Protein AF-A0A7S0VT77-F1 (afdb_monomer_lite)

Secondary structure (DSSP, 8-state):
--B-TTT--B--HHHHHHHHHHHHHS--SSS---SEEEHHHHHHHHHHTT--SHHHHHHHHHHHHHTTS-EE-S-HHHHTGGGSS---S-TTTTEEE--HHHHHHHHHHHHHS-HHHHHHHHTTHHHHHHHHTT--

InterPro domains:
  IPR036388 Winged helix-like DNA-binding domain superfamily [G3DSA:1.10.10.10] (1-82)

pLDDT: mean 74.38, std 17.41, range [35.69, 96.06]

Sequence (136 aa):
AKDTPWYRERLPGPYLKLRQRLQGMEFQPDEKAGGWLTWKEYQSAAQECGVVDPIHLRIATHFLHDVGVLRYFGDVDRARLASDAELSEETMLDTVFISVTWIVDVMKGLIRHDRNSLLDFFNGVVFDKLMSNRVK

Organism: NCBI:txid464990

Foldseek 3Di:
DDADPPPSDDDDQLLVQLLVVLVVLCDDPPPQHQLKDFLVVSQVSSVVSVQPDLVSVVVSLVVCCVVVQKPAPADSVVVVVCPPDPDPDCPRNRMIRRDPVVVVVLVCCVPPHDPVSSVCVSVCVVVVVVVVVVPD

Radius of gyration: 17.2 Å; chains: 1; bounding box: 38×30×51 Å

Structure (mmCIF, N/CA/C/O backbone):
data_AF-A0A7S0VT77-F1
#
_entry.id   AF-A0A7S0VT77-F1
#
loop_
_atom_site.group_PDB
_atom_site.id
_atom_site.type_symbol
_atom_site.label_atom_id
_atom_site.label_alt_id
_atom_site.label_comp_id
_atom_site.label_asym_id
_atom_site.label_entity_id
_atom_site.label_seq_id
_atom_site.pdbx_PDB_ins_code
_atom_site.Cartn_x
_atom_site.Cartn_y
_atom_site.Cartn_z
_atom_site.occupancy
_atom_site.B_iso_or_equiv
_atom_site.auth_seq_id
_atom_site.auth_comp_id
_atom_site.auth_asym_id
_atom_site.auth_atom_id
_atom_site.pdbx_PDB_model_num
ATOM 1 N N . ALA A 1 1 ? -21.155 -4.845 7.128 1.00 49.62 1 ALA A N 1
ATOM 2 C CA . ALA A 1 1 ? -20.130 -5.904 7.018 1.00 49.62 1 ALA A CA 1
ATOM 3 C C . ALA A 1 1 ? -20.458 -6.747 5.793 1.00 49.62 1 ALA A C 1
ATOM 5 O O . ALA A 1 1 ? -21.640 -6.936 5.531 1.00 49.62 1 ALA A O 1
ATOM 6 N N . LYS A 1 2 ? -19.455 -7.172 5.022 1.00 49.50 2 LYS A N 1
ATOM 7 C CA . LYS A 1 2 ? -19.618 -8.028 3.837 1.00 49.50 2 LYS A CA 1
ATOM 8 C C . LYS A 1 2 ? -18.844 -9.316 4.106 1.00 49.50 2 LYS A C 1
ATOM 10 O O . LYS A 1 2 ? -17.699 -9.222 4.547 1.00 49.50 2 LYS A O 1
ATOM 15 N N . ASP A 1 3 ? -19.471 -10.465 3.889 1.00 51.25 3 ASP A N 1
ATOM 16 C CA . ASP A 1 3 ? -18.846 -11.761 4.153 1.00 51.25 3 ASP A CA 1
ATOM 17 C C . ASP A 1 3 ? -17.767 -12.051 3.104 1.00 51.25 3 ASP A C 1
ATOM 19 O O . ASP A 1 3 ? -17.952 -11.789 1.910 1.00 51.25 3 ASP A O 1
ATOM 23 N N . THR A 1 4 ? -16.620 -12.575 3.539 1.00 56.62 4 THR A N 1
ATOM 24 C CA . THR A 1 4 ? -15.623 -13.126 2.617 1.00 56.62 4 THR A CA 1
ATOM 25 C C . THR A 1 4 ? -16.045 -14.548 2.221 1.00 56.62 4 THR A C 1
ATOM 27 O O . THR A 1 4 ? -16.511 -15.293 3.087 1.00 56.62 4 THR A O 1
ATOM 30 N N . PRO A 1 5 ? -15.888 -14.967 0.946 1.00 54.22 5 PRO A N 1
ATOM 31 C CA . PRO A 1 5 ? -16.481 -16.214 0.435 1.00 54.22 5 PRO A CA 1
ATOM 32 C C . PRO A 1 5 ? -15.987 -17.507 1.106 1.00 54.22 5 PRO A C 1
ATOM 34 O O . PRO A 1 5 ? -16.534 -18.570 0.837 1.00 54.22 5 PRO A O 1
ATOM 37 N N . TRP A 1 6 ? -14.980 -17.423 1.981 1.00 53.25 6 TRP A N 1
ATOM 38 C CA . TRP A 1 6 ? -14.303 -18.580 2.570 1.00 53.25 6 TRP A CA 1
ATOM 39 C C . TRP A 1 6 ? -14.255 -18.570 4.098 1.00 53.25 6 TRP A C 1
ATOM 41 O O . TRP A 1 6 ? -14.363 -19.629 4.705 1.00 53.25 6 TRP A O 1
ATOM 51 N N . TYR A 1 7 ? -14.157 -17.399 4.733 1.00 58.28 7 TYR A N 1
ATOM 52 C CA . TYR A 1 7 ? -13.938 -17.325 6.181 1.00 58.28 7 TYR A CA 1
ATOM 53 C C . TYR A 1 7 ? -15.230 -17.125 6.980 1.00 58.28 7 TYR A C 1
ATOM 55 O O . TYR A 1 7 ? -15.234 -17.358 8.182 1.00 58.28 7 TYR A O 1
ATOM 63 N N . ARG A 1 8 ? -16.338 -16.696 6.345 1.00 62.09 8 ARG A N 1
ATOM 64 C CA . ARG A 1 8 ? -17.575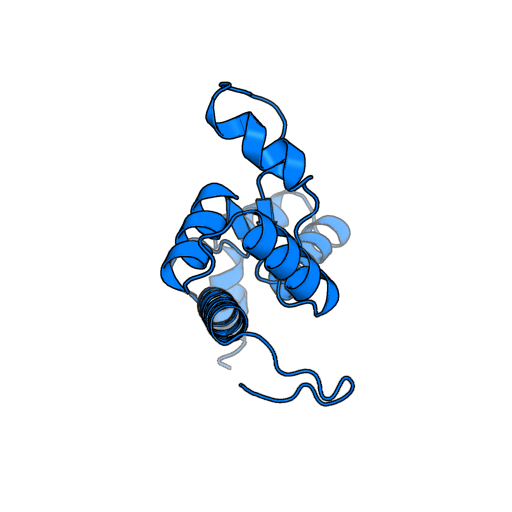 -16.251 7.038 1.00 62.09 8 ARG A CA 1
ATOM 65 C C . ARG A 1 8 ? -17.319 -15.206 8.139 1.00 62.09 8 ARG A C 1
ATOM 67 O O . ARG A 1 8 ? -18.180 -14.949 8.978 1.00 62.09 8 ARG A O 1
ATOM 74 N N . GLU A 1 9 ? -16.142 -14.590 8.128 1.00 65.19 9 GLU A N 1
ATOM 75 C CA . GLU A 1 9 ? -15.755 -13.559 9.070 1.00 65.19 9 GLU A CA 1
ATOM 76 C C . GLU A 1 9 ? -16.242 -12.208 8.567 1.00 65.19 9 GLU A C 1
ATOM 78 O O . GLU A 1 9 ? -16.074 -11.832 7.400 1.00 65.19 9 GLU A O 1
ATOM 83 N N . ARG A 1 10 ? -16.858 -11.455 9.478 1.00 73.19 10 ARG A N 1
ATOM 84 C CA . ARG A 1 10 ? -17.315 -10.100 9.196 1.00 73.19 10 ARG A CA 1
ATOM 85 C C . ARG A 1 10 ? -16.119 -9.166 9.209 1.00 73.19 10 ARG A C 1
ATOM 87 O O . ARG A 1 10 ? -15.622 -8.813 10.274 1.00 73.19 10 ARG A O 1
ATOM 94 N N . LEU A 1 11 ? -15.716 -8.702 8.031 1.00 81.25 11 LEU A N 1
ATOM 95 C CA . LEU A 1 11 ? -14.695 -7.666 7.951 1.00 81.25 11 LEU A CA 1
ATOM 96 C C . LEU A 1 11 ? -15.185 -6.367 8.612 1.00 81.25 11 LEU A C 1
ATOM 98 O O . LEU A 1 11 ? -16.319 -5.934 8.337 1.00 81.25 11 LEU A O 1
ATOM 102 N N . PRO A 1 12 ? -14.340 -5.715 9.434 1.00 89.31 12 PRO A N 1
ATOM 103 C CA . PRO A 1 12 ? -14.630 -4.394 9.963 1.00 89.31 12 PRO A CA 1
ATOM 104 C C . PRO A 1 12 ? -14.976 -3.415 8.837 1.00 89.31 12 PRO A C 1
ATOM 106 O O . PRO A 1 12 ? -14.321 -3.378 7.794 1.00 89.31 12 PRO A O 1
ATOM 109 N N . GLY A 1 13 ? -16.005 -2.593 9.056 1.00 89.94 13 GLY A N 1
ATOM 110 C CA . GLY A 1 13 ? -16.425 -1.563 8.098 1.00 89.94 13 GLY A CA 1
ATOM 111 C C . GLY A 1 13 ? -15.276 -0.663 7.616 1.00 89.94 13 GLY A C 1
ATOM 112 O O . GLY A 1 13 ? -15.164 -0.464 6.405 1.00 89.94 13 GLY A O 1
ATOM 113 N N . PRO A 1 14 ? -14.389 -0.180 8.509 1.00 94.25 14 PRO A N 1
ATOM 114 C CA . PRO A 1 14 ? -13.218 0.604 8.117 1.00 94.25 14 PRO A CA 1
ATOM 115 C C . PRO A 1 14 ? -12.275 -0.112 7.141 1.00 94.25 14 PRO A C 1
ATOM 117 O O . PRO A 1 14 ? -11.771 0.509 6.211 1.00 94.25 14 PRO A O 1
ATOM 120 N N . TYR A 1 15 ? -12.083 -1.428 7.282 1.00 93.31 15 TYR A N 1
ATOM 121 C CA . TYR A 1 15 ? -11.166 -2.191 6.422 1.00 93.31 15 TYR A CA 1
ATOM 122 C C . TYR A 1 15 ? -11.743 -2.359 5.017 1.00 93.31 15 TYR A C 1
ATOM 124 O O . TYR A 1 15 ? -11.020 -2.293 4.025 1.00 93.31 15 TYR A O 1
ATOM 132 N N . LEU A 1 16 ? -13.066 -2.528 4.923 1.00 91.88 16 LEU A N 1
ATOM 133 C CA . LEU A 1 16 ? -13.770 -2.554 3.641 1.00 91.88 16 LEU A CA 1
ATOM 134 C C . LEU A 1 16 ? -13.678 -1.205 2.923 1.00 91.88 16 LEU A C 1
ATOM 136 O O . LEU A 1 16 ? -13.433 -1.188 1.719 1.00 91.88 16 LEU A O 1
ATOM 140 N N . LYS A 1 17 ? -13.836 -0.094 3.654 1.00 94.62 17 LYS A N 1
ATOM 141 C CA . LYS A 1 17 ? -13.670 1.258 3.102 1.00 94.62 17 LYS A CA 1
ATOM 142 C C . LYS A 1 17 ? -12.245 1.485 2.603 1.00 94.62 17 LYS A C 1
ATOM 144 O O . LYS A 1 17 ? -12.076 1.931 1.474 1.00 94.62 17 LYS A O 1
ATOM 149 N N . LEU A 1 18 ? -11.243 1.104 3.399 1.00 95.00 18 LEU A N 1
ATOM 150 C CA . LEU A 1 18 ? -9.836 1.212 3.014 1.00 95.00 18 LEU A CA 1
ATOM 151 C C . LEU A 1 18 ? -9.542 0.396 1.755 1.00 95.00 18 LEU A C 1
ATOM 153 O O . LEU A 1 18 ? -9.002 0.930 0.795 1.00 95.00 18 LEU A O 1
ATOM 157 N N . ARG A 1 19 ? -9.987 -0.864 1.702 1.00 92.50 19 ARG A N 1
ATOM 158 C CA . ARG A 1 19 ? -9.868 -1.695 0.498 1.00 92.50 19 ARG A CA 1
ATOM 159 C C . ARG A 1 19 ? -10.463 -1.012 -0.733 1.00 92.50 19 ARG A C 1
ATOM 161 O O . ARG A 1 19 ? -9.803 -0.946 -1.762 1.00 92.50 19 ARG A O 1
ATOM 168 N N . GLN A 1 20 ? -11.700 -0.526 -0.635 1.00 91.75 20 GLN A N 1
ATOM 169 C CA . GLN A 1 20 ? -12.378 0.142 -1.750 1.00 91.75 20 GLN A CA 1
ATOM 170 C C . GLN A 1 20 ? -11.633 1.402 -2.194 1.00 91.75 20 GLN A C 1
ATOM 172 O O . GLN A 1 20 ? -11.504 1.639 -3.391 1.00 91.75 20 GLN A O 1
ATOM 177 N N . ARG A 1 21 ? -11.111 2.179 -1.239 1.00 91.81 21 ARG A N 1
ATOM 178 C CA . ARG A 1 21 ? -10.314 3.378 -1.506 1.00 91.81 21 ARG A CA 1
ATOM 179 C C . ARG A 1 21 ? -9.041 3.046 -2.285 1.00 91.81 21 ARG A C 1
ATOM 181 O O . ARG A 1 21 ? -8.823 3.647 -3.327 1.00 91.81 21 ARG A O 1
ATOM 188 N N . LEU A 1 22 ? -8.258 2.065 -1.832 1.00 90.69 22 LEU A N 1
ATOM 189 C CA . LEU A 1 22 ? -7.007 1.669 -2.497 1.00 90.69 22 LEU A CA 1
ATOM 190 C C . LEU A 1 22 ? -7.254 1.116 -3.906 1.00 90.69 22 LEU A C 1
ATOM 192 O O . LEU A 1 22 ? -6.551 1.478 -4.841 1.00 90.69 22 LEU A O 1
ATOM 196 N N . GLN A 1 23 ? -8.303 0.310 -4.084 1.00 87.50 23 GLN A N 1
ATOM 197 C CA . GLN A 1 23 ? -8.689 -0.190 -5.408 1.00 87.50 23 GLN A CA 1
ATOM 198 C C . GLN A 1 23 ? -9.148 0.934 -6.353 1.00 87.50 23 GLN A C 1
ATOM 200 O O . GLN A 1 23 ? -8.963 0.832 -7.560 1.00 87.50 23 GLN A O 1
ATOM 205 N N . GLY A 1 24 ? -9.733 2.013 -5.822 1.00 85.12 24 GLY A N 1
ATOM 206 C CA . GLY A 1 24 ? -10.074 3.205 -6.603 1.00 85.12 24 GLY A CA 1
ATOM 207 C C . GLY A 1 24 ? -8.862 4.060 -6.995 1.00 85.12 24 GLY A C 1
ATOM 208 O O . GLY A 1 24 ? -8.945 4.805 -7.965 1.00 85.12 24 GLY A O 1
ATOM 209 N N . MET A 1 25 ? -7.746 3.947 -6.268 1.00 83.06 25 MET A N 1
ATOM 210 C CA . MET A 1 25 ? -6.488 4.651 -6.557 1.00 83.06 25 MET A CA 1
ATOM 211 C C . MET A 1 25 ? -5.639 3.934 -7.617 1.00 83.06 25 MET A C 1
ATOM 213 O O . MET A 1 25 ? -4.829 4.572 -8.278 1.00 83.06 25 MET A O 1
ATOM 217 N N . GLU A 1 26 ? -5.841 2.627 -7.814 1.00 69.06 26 GLU A N 1
ATOM 218 C CA . GLU A 1 26 ? -5.103 1.810 -8.791 1.00 69.06 26 GLU A CA 1
ATOM 219 C C . GLU A 1 26 ? -5.303 2.267 -10.255 1.00 69.06 26 GLU A C 1
ATOM 221 O O . GLU A 1 26 ? -4.452 2.003 -11.103 1.00 69.06 26 GLU A O 1
ATOM 226 N N . PHE A 1 27 ? -6.391 2.984 -10.561 1.00 57.31 27 PHE A N 1
ATOM 227 C CA . PHE A 1 27 ? -6.749 3.423 -11.914 1.00 57.31 27 PHE A CA 1
ATOM 228 C C . PHE A 1 27 ? -6.918 4.947 -12.003 1.00 57.31 27 PHE A C 1
ATOM 230 O O . PHE A 1 27 ? -8.037 5.457 -12.050 1.00 57.31 27 PHE A O 1
ATOM 237 N N . GLN A 1 28 ? -5.806 5.679 -12.093 1.00 57.66 28 GLN A N 1
ATOM 238 C CA . GLN A 1 28 ? -5.811 7.050 -12.611 1.00 57.66 28 GLN A CA 1
ATOM 239 C C . GLN A 1 28 ? -4.847 7.159 -13.805 1.00 57.66 28 GLN A C 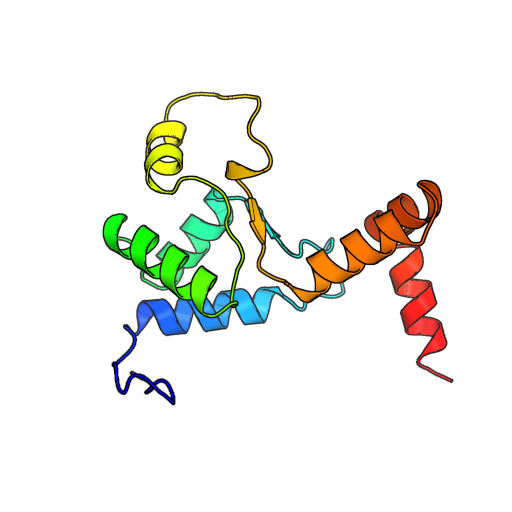1
ATOM 241 O O . GLN A 1 28 ? -3.638 7.059 -13.616 1.00 57.66 28 GLN A O 1
ATOM 246 N N . PRO A 1 29 ? -5.364 7.295 -15.043 1.00 48.56 29 PRO A N 1
ATOM 247 C CA . PRO A 1 29 ? -4.543 7.325 -16.256 1.00 48.56 29 PRO A CA 1
ATOM 248 C C . PRO A 1 29 ? -3.820 8.662 -16.510 1.00 48.56 29 PRO A C 1
ATOM 250 O O . PRO A 1 29 ? -2.868 8.665 -17.284 1.00 48.56 29 PRO A O 1
ATOM 253 N N . ASP A 1 30 ? -4.227 9.758 -15.857 1.00 50.69 30 ASP A N 1
ATOM 254 C CA . ASP A 1 30 ? -3.739 11.119 -16.158 1.00 50.69 30 ASP A CA 1
ATOM 255 C C . ASP A 1 30 ? -2.793 11.716 -15.098 1.00 50.69 30 ASP A C 1
ATOM 257 O O . ASP A 1 30 ? -2.143 12.733 -15.343 1.00 50.69 30 ASP A O 1
ATOM 261 N N . GLU A 1 31 ? -2.667 11.090 -13.927 1.00 50.38 31 GLU A N 1
ATOM 262 C CA . GLU A 1 31 ? -1.722 11.513 -12.893 1.00 50.38 31 GLU A CA 1
ATOM 263 C C . GLU A 1 31 ? -0.563 10.523 -12.837 1.00 50.38 31 GLU A C 1
ATOM 265 O O . GLU A 1 31 ? -0.771 9.316 -12.939 1.00 50.38 31 GLU A O 1
ATOM 270 N N . LYS A 1 32 ? 0.669 11.043 -12.725 1.00 49.41 32 LYS A N 1
ATOM 271 C CA . LYS A 1 32 ? 1.925 10.278 -12.641 1.00 49.41 32 LYS A CA 1
ATOM 272 C C . LYS A 1 32 ? 1.708 8.933 -11.941 1.00 49.41 32 LYS A C 1
ATOM 274 O O . LYS A 1 32 ? 1.540 8.882 -10.728 1.00 49.41 32 LYS A O 1
ATOM 279 N N . ALA A 1 33 ? 1.714 7.872 -12.744 1.00 53.44 33 ALA A N 1
ATOM 280 C CA . ALA A 1 33 ? 1.359 6.514 -12.370 1.00 53.44 33 ALA A CA 1
ATOM 281 C C . ALA A 1 33 ? 2.180 5.998 -11.179 1.00 53.44 33 ALA A C 1
ATOM 283 O O . ALA A 1 33 ? 3.266 5.436 -11.339 1.00 53.44 33 ALA A O 1
ATOM 284 N N . GLY A 1 34 ? 1.646 6.154 -9.975 1.00 64.81 34 GLY A N 1
ATOM 285 C CA . GLY A 1 34 ? 2.137 5.471 -8.795 1.00 64.81 34 GLY A CA 1
ATOM 286 C C . GLY A 1 34 ? 1.270 4.252 -8.547 1.00 64.81 34 GLY A C 1
ATOM 287 O O . GLY A 1 34 ? 0.246 4.356 -7.887 1.00 64.81 34 GLY A O 1
ATOM 288 N N . GLY A 1 35 ? 1.690 3.064 -8.991 1.00 80.69 35 GLY A N 1
ATOM 289 C CA . GLY A 1 35 ? 1.132 1.799 -8.483 1.00 80.69 35 GLY A CA 1
ATOM 290 C C . GLY A 1 35 ? 1.448 1.556 -6.997 1.00 80.69 35 GLY A C 1
ATOM 291 O O . GLY A 1 35 ? 1.429 0.414 -6.535 1.00 80.69 35 GLY A O 1
ATOM 292 N N . TRP A 1 36 ? 1.802 2.611 -6.265 1.00 86.00 36 TRP A N 1
ATOM 293 C CA . TRP A 1 36 ? 2.347 2.632 -4.926 1.00 86.00 36 TRP A CA 1
ATOM 294 C C . TRP A 1 36 ? 2.057 3.971 -4.236 1.00 86.00 36 TRP A C 1
ATOM 296 O O . TRP A 1 36 ? 1.777 4.971 -4.890 1.00 86.00 36 TRP A O 1
ATOM 306 N N . LEU A 1 37 ? 2.135 3.955 -2.910 1.00 88.19 37 LEU A N 1
ATOM 307 C CA . LEU A 1 37 ? 2.002 5.083 -1.996 1.00 88.19 37 LEU A CA 1
ATOM 308 C C . LEU A 1 37 ? 3.193 5.072 -1.037 1.00 88.19 37 LEU A C 1
ATOM 310 O O . LEU A 1 37 ? 3.713 4.001 -0.711 1.00 88.19 37 LEU A O 1
ATOM 314 N N . THR A 1 38 ? 3.588 6.231 -0.527 1.00 87.38 38 THR A N 1
ATOM 315 C CA . THR A 1 38 ? 4.403 6.299 0.693 1.00 87.38 38 THR A CA 1
ATOM 316 C C . THR A 1 38 ? 3.601 5.786 1.892 1.00 87.38 38 THR A C 1
ATOM 318 O O . THR A 1 38 ? 2.362 5.799 1.897 1.00 87.38 38 THR A O 1
ATOM 321 N N . TRP A 1 39 ? 4.283 5.363 2.954 1.00 87.75 39 TRP A N 1
ATOM 322 C CA . TRP A 1 39 ? 3.624 4.911 4.176 1.00 87.75 39 TRP A CA 1
ATOM 323 C C . TRP A 1 39 ? 2.760 6.015 4.776 1.00 87.75 39 TRP A C 1
ATOM 325 O O . TRP A 1 39 ? 1.643 5.752 5.213 1.00 87.75 39 TRP A O 1
ATOM 335 N N . LYS A 1 40 ? 3.236 7.263 4.734 1.00 87.50 40 LYS A N 1
ATOM 336 C CA . LYS A 1 40 ? 2.497 8.433 5.219 1.00 87.50 40 LYS A CA 1
ATOM 337 C C . LYS A 1 40 ? 1.187 8.649 4.456 1.00 87.50 40 LYS A C 1
ATOM 339 O O . LYS A 1 40 ? 0.149 8.887 5.075 1.00 87.50 40 LYS A O 1
ATOM 344 N N . GLU A 1 41 ? 1.210 8.543 3.129 1.00 89.31 41 GLU A N 1
ATOM 345 C CA . GLU A 1 41 ? 0.003 8.639 2.294 1.00 89.31 41 GLU A CA 1
ATOM 346 C C . GLU A 1 41 ? -0.967 7.496 2.596 1.00 89.31 41 GLU A C 1
ATOM 348 O O . GLU A 1 41 ? -2.165 7.719 2.783 1.00 89.31 41 GLU A O 1
ATOM 353 N N . TYR A 1 42 ? -0.447 6.274 2.728 1.00 92.44 42 TYR A N 1
ATOM 354 C CA . TYR A 1 42 ? -1.242 5.115 3.116 1.00 92.44 42 TYR A CA 1
ATOM 355 C C . TYR A 1 42 ? -1.872 5.277 4.512 1.00 92.44 42 TYR A C 1
ATOM 357 O O . TYR A 1 42 ? -3.065 5.020 4.682 1.00 92.44 42 TYR A O 1
ATOM 365 N N . GLN A 1 43 ? -1.111 5.751 5.503 1.00 92.50 43 GLN A N 1
ATOM 366 C CA . GLN A 1 43 ? -1.599 6.040 6.854 1.00 92.50 43 GLN A CA 1
ATOM 367 C C . GLN A 1 43 ? -2.729 7.067 6.830 1.00 92.50 43 GLN A C 1
ATOM 369 O O . GLN A 1 43 ? -3.761 6.859 7.470 1.00 92.50 43 GLN A O 1
ATOM 374 N N . SER A 1 44 ? -2.563 8.147 6.066 1.00 92.81 44 SER A N 1
ATOM 375 C CA . SER A 1 44 ? -3.595 9.171 5.899 1.00 92.81 44 SER A CA 1
ATOM 376 C C . SER A 1 44 ? -4.865 8.582 5.275 1.00 92.81 44 SER A C 1
ATOM 378 O O . SER A 1 44 ? -5.953 8.747 5.830 1.00 92.81 44 SER A O 1
ATOM 380 N N . ALA A 1 45 ? -4.739 7.790 4.205 1.00 93.75 45 ALA A N 1
ATOM 381 C CA . ALA A 1 45 ? -5.871 7.107 3.577 1.00 93.75 45 ALA A CA 1
ATOM 382 C C . ALA A 1 45 ? -6.580 6.124 4.532 1.00 93.75 45 ALA A C 1
ATOM 384 O O . ALA A 1 45 ? -7.809 5.999 4.510 1.00 93.75 45 ALA A O 1
ATOM 385 N N . ALA A 1 46 ? -5.823 5.433 5.387 1.00 95.31 46 ALA A N 1
ATOM 386 C CA . ALA A 1 46 ? -6.354 4.525 6.398 1.00 95.31 46 ALA A CA 1
ATOM 387 C C . ALA A 1 46 ? -7.136 5.272 7.490 1.00 95.31 46 ALA A C 1
ATOM 389 O O . ALA A 1 46 ? -8.252 4.863 7.831 1.00 95.31 46 ALA A O 1
ATOM 390 N N . GLN A 1 47 ? -6.606 6.396 7.980 1.00 95.31 47 GLN A N 1
ATOM 391 C CA . GLN A 1 47 ? -7.268 7.250 8.971 1.00 95.31 47 GLN A CA 1
ATOM 392 C C . GLN A 1 47 ? -8.600 7.800 8.450 1.00 95.31 47 GLN A C 1
ATOM 394 O O . GLN A 1 47 ? -9.613 7.699 9.142 1.00 95.31 47 GLN A O 1
ATOM 399 N N . GLU A 1 48 ? -8.640 8.282 7.206 1.00 95.38 48 GLU A N 1
ATOM 400 C CA . GLU A 1 48 ? -9.870 8.755 6.547 1.00 95.38 48 GLU A CA 1
ATOM 401 C C . GLU A 1 48 ? -10.941 7.659 6.427 1.00 95.38 48 GLU A C 1
ATOM 403 O O . GLU A 1 48 ? -12.143 7.929 6.462 1.00 95.38 48 GLU A O 1
ATOM 408 N N . CYS A 1 49 ? -10.520 6.396 6.328 1.00 96.06 49 CYS A N 1
ATOM 409 C CA . CYS A 1 49 ? -11.419 5.244 6.303 1.00 96.06 49 CYS A CA 1
ATOM 410 C C . CYS A 1 49 ? -11.869 4.786 7.702 1.00 96.06 49 CYS A C 1
ATOM 412 O O . CYS A 1 49 ? -12.720 3.896 7.806 1.00 96.06 49 CYS A O 1
ATOM 414 N N . GLY A 1 50 ? -11.342 5.394 8.769 1.00 94.75 50 GLY A N 1
ATOM 415 C CA . GLY A 1 50 ? -11.636 5.069 10.166 1.00 94.75 50 GLY A CA 1
ATOM 416 C C . GLY A 1 50 ? -10.687 4.047 10.798 1.00 94.75 50 GLY A C 1
ATOM 417 O O . GLY A 1 50 ? -11.005 3.505 11.855 1.00 94.75 50 GLY A O 1
ATOM 418 N N . VAL A 1 51 ? -9.540 3.755 10.175 1.00 94.44 51 VAL A N 1
ATOM 419 C CA . VAL A 1 51 ? -8.475 2.913 10.745 1.00 94.44 51 VAL A CA 1
ATOM 420 C C . VAL A 1 51 ? -7.461 3.821 11.446 1.00 94.44 51 VAL A C 1
ATOM 422 O O . VAL A 1 51 ? -6.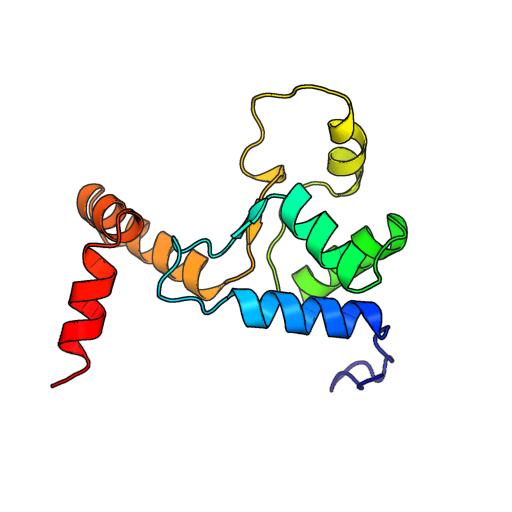404 4.133 10.909 1.00 94.44 51 VAL A O 1
ATOM 425 N N . VAL A 1 52 ? -7.836 4.308 12.631 1.00 91.44 52 VAL A N 1
ATOM 426 C CA . VAL A 1 52 ? -7.039 5.286 13.398 1.00 91.44 52 VAL A CA 1
ATOM 427 C C . VAL A 1 52 ? -6.113 4.602 14.398 1.00 91.44 52 VAL A C 1
ATOM 429 O O . VAL A 1 52 ? -4.964 5.008 14.557 1.00 91.44 52 VAL A O 1
ATOM 432 N N . ASP A 1 53 ? -6.607 3.557 15.067 1.00 91.25 53 ASP A N 1
ATOM 433 C CA . ASP A 1 53 ? -5.811 2.825 16.042 1.00 91.25 53 ASP A CA 1
ATOM 434 C C . ASP A 1 53 ? -4.641 2.109 15.343 1.00 91.25 53 ASP A C 1
ATOM 436 O O . ASP A 1 53 ? -4.853 1.363 14.378 1.00 91.25 53 ASP A O 1
ATOM 440 N N . PRO A 1 54 ? -3.400 2.303 15.809 1.00 88.31 54 PRO A N 1
ATOM 441 C CA . PRO A 1 54 ? -2.263 1.803 15.064 1.00 88.31 54 PRO A CA 1
ATOM 442 C C . PRO A 1 54 ? -2.051 0.277 15.205 1.00 88.31 54 PRO A C 1
ATOM 444 O O . PRO A 1 54 ? -1.359 -0.310 14.373 1.00 88.31 54 PRO A O 1
ATOM 447 N N . ILE A 1 55 ? -2.690 -0.413 16.168 1.00 89.25 55 ILE A N 1
ATOM 448 C CA . ILE A 1 55 ? -2.777 -1.890 16.154 1.00 89.25 55 ILE A CA 1
ATOM 449 C C . ILE A 1 55 ? -3.715 -2.332 15.024 1.00 89.25 55 ILE A C 1
ATOM 451 O O . ILE A 1 55 ? -3.371 -3.217 14.237 1.00 89.25 55 ILE A O 1
ATOM 455 N N . HIS A 1 56 ? -4.872 -1.682 14.894 1.00 91.88 56 HIS A N 1
ATOM 456 C CA . HIS A 1 56 ? -5.817 -1.926 13.811 1.00 91.88 56 HIS A CA 1
ATOM 457 C C . HIS A 1 56 ? -5.249 -1.582 12.434 1.00 91.88 56 HIS A C 1
ATOM 459 O O . HIS A 1 56 ? -5.588 -2.286 11.483 1.00 91.88 56 HIS A O 1
ATOM 465 N N . LEU A 1 57 ? -4.386 -0.568 12.318 1.00 92.94 57 LEU A N 1
ATOM 466 C CA . LEU A 1 57 ? -3.652 -0.275 11.086 1.00 92.94 57 LEU A CA 1
ATOM 467 C C . LEU A 1 57 ? -2.750 -1.447 10.701 1.00 92.94 57 LEU A C 1
ATOM 469 O O . LEU A 1 57 ? -2.817 -1.910 9.569 1.00 92.94 57 LEU A O 1
ATOM 473 N N . ARG A 1 58 ? -1.962 -1.979 11.643 1.00 90.69 58 ARG A N 1
ATOM 474 C CA . ARG A 1 58 ? -1.106 -3.149 11.396 1.00 90.69 58 ARG A CA 1
ATOM 475 C C . ARG A 1 58 ? -1.909 -4.357 10.924 1.00 90.69 58 ARG A C 1
ATOM 477 O O . ARG A 1 58 ? -1.562 -4.959 9.912 1.00 90.69 58 ARG A O 1
ATOM 484 N N . ILE A 1 59 ? -3.002 -4.678 11.615 1.00 91.88 59 ILE A N 1
ATOM 485 C CA . ILE A 1 59 ? -3.875 -5.804 11.250 1.00 91.88 59 ILE A CA 1
ATOM 486 C C . ILE A 1 59 ? -4.483 -5.591 9.859 1.00 91.88 59 ILE A C 1
ATOM 488 O O . ILE A 1 59 ? -4.461 -6.508 9.042 1.00 91.88 59 ILE A O 1
ATOM 492 N N . ALA A 1 60 ? -4.984 -4.386 9.567 1.00 93.38 60 ALA A N 1
ATOM 493 C CA . ALA A 1 60 ? -5.543 -4.061 8.258 1.00 93.38 60 ALA A CA 1
ATOM 494 C C . ALA A 1 60 ? -4.497 -4.211 7.146 1.00 93.38 60 ALA A C 1
ATOM 496 O O . ALA A 1 60 ? -4.783 -4.839 6.132 1.00 93.38 60 ALA A O 1
ATOM 497 N N . THR A 1 61 ? -3.286 -3.688 7.351 1.00 93.12 61 THR A N 1
ATOM 498 C CA . THR A 1 61 ? -2.185 -3.774 6.382 1.00 93.12 61 THR A CA 1
ATOM 499 C C . THR A 1 61 ? -1.810 -5.222 6.093 1.00 93.12 61 THR A C 1
ATOM 501 O O . THR A 1 61 ? -1.752 -5.600 4.927 1.00 93.12 61 THR A O 1
ATOM 504 N N . HIS A 1 62 ? -1.620 -6.050 7.126 1.00 91.25 62 HIS A N 1
ATOM 505 C CA . HIS A 1 62 ? -1.323 -7.476 6.948 1.00 91.25 62 HIS A CA 1
ATOM 506 C C . HIS A 1 62 ? -2.456 -8.209 6.235 1.00 91.25 62 HIS A C 1
ATOM 508 O O . HIS A 1 62 ? -2.219 -8.909 5.258 1.00 91.25 62 HIS A O 1
ATOM 514 N N . PHE A 1 63 ? -3.700 -7.987 6.657 1.00 91.25 63 PHE A N 1
ATOM 515 C CA . PHE A 1 63 ? -4.846 -8.607 6.007 1.00 91.25 63 PHE A CA 1
ATOM 516 C C . PHE A 1 63 ? -4.924 -8.240 4.517 1.00 91.25 63 PHE A C 1
ATOM 518 O O . PHE A 1 63 ? -5.083 -9.115 3.668 1.00 91.25 63 PHE A O 1
ATOM 525 N N . LEU A 1 64 ? -4.797 -6.950 4.182 1.00 92.12 64 LEU A N 1
ATOM 526 C CA . LEU A 1 64 ? -4.847 -6.462 2.801 1.00 92.12 64 LEU A CA 1
ATOM 527 C C . LEU A 1 64 ? -3.637 -6.913 1.974 1.00 92.12 64 LEU A C 1
ATOM 529 O O . LEU A 1 64 ? -3.787 -7.118 0.767 1.00 92.12 64 LEU A O 1
ATOM 533 N N . HIS A 1 65 ? -2.483 -7.119 2.612 1.00 92.00 65 HIS A N 1
ATOM 534 C CA . HIS A 1 65 ? -1.338 -7.794 2.012 1.00 92.00 65 HIS A CA 1
ATOM 535 C C . HIS A 1 65 ? -1.710 -9.234 1.635 1.00 92.00 65 HIS A C 1
ATOM 537 O O . HIS A 1 65 ? -1.587 -9.627 0.474 1.00 92.00 65 HIS A O 1
ATOM 543 N N . ASP A 1 66 ? -2.211 -10.022 2.581 1.00 89.38 66 ASP A N 1
ATOM 544 C CA . ASP A 1 66 ? -2.489 -11.447 2.378 1.00 89.38 66 ASP A CA 1
ATOM 545 C C . ASP A 1 66 ? -3.559 -11.677 1.307 1.00 89.38 66 ASP A C 1
ATOM 547 O O . ASP A 1 66 ? -3.408 -12.543 0.444 1.00 89.38 66 ASP A O 1
ATOM 551 N N . VAL A 1 67 ? -4.604 -10.840 1.281 1.00 87.81 67 VAL A N 1
ATOM 552 C CA . VAL A 1 67 ? -5.655 -10.918 0.251 1.00 87.81 67 VAL A CA 1
ATOM 553 C C . VAL A 1 67 ? -5.269 -10.268 -1.083 1.00 87.81 67 VAL A C 1
ATOM 555 O O . VAL A 1 67 ? -6.084 -10.244 -2.005 1.00 87.81 67 VAL A O 1
ATOM 558 N N . GLY A 1 68 ? -4.049 -9.735 -1.199 1.00 87.81 68 GLY A N 1
ATOM 559 C CA . GLY A 1 68 ? -3.495 -9.193 -2.440 1.00 87.81 68 GLY A CA 1
ATOM 560 C C . GLY A 1 68 ? -4.100 -7.865 -2.893 1.00 87.81 68 GLY A C 1
ATOM 561 O O . GLY A 1 68 ? -4.039 -7.554 -4.077 1.00 87.81 68 GLY A O 1
ATOM 562 N N . VAL A 1 69 ? -4.688 -7.095 -1.975 1.00 90.06 69 VAL A N 1
ATOM 563 C CA . VAL A 1 69 ? -5.164 -5.728 -2.253 1.00 90.06 69 VAL A CA 1
ATOM 564 C C . VAL A 1 69 ? -3.995 -4.746 -2.304 1.00 90.06 69 VAL A C 1
ATOM 566 O O . VAL A 1 69 ? -4.040 -3.788 -3.063 1.00 90.06 69 VAL A O 1
ATOM 569 N N . LEU A 1 70 ? -2.957 -4.983 -1.504 1.00 92.38 70 LEU A N 1
ATOM 570 C CA . LEU A 1 70 ? -1.718 -4.212 -1.516 1.00 92.38 70 LEU A CA 1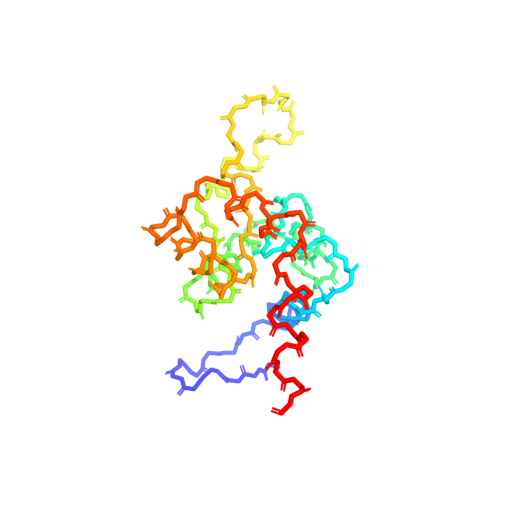
ATOM 571 C C . LEU A 1 70 ? -0.511 -5.139 -1.335 1.00 92.38 70 LEU A C 1
ATOM 573 O O . LEU A 1 70 ? -0.660 -6.307 -0.975 1.00 92.38 70 LEU A O 1
ATOM 577 N N . ARG A 1 71 ? 0.698 -4.620 -1.548 1.00 90.81 71 ARG A N 1
ATOM 578 C CA . ARG A 1 71 ? 1.954 -5.225 -1.095 1.00 90.81 71 ARG A CA 1
ATOM 579 C C . ARG A 1 71 ? 2.717 -4.209 -0.268 1.00 90.81 71 ARG A C 1
ATOM 581 O O . ARG A 1 71 ? 3.023 -3.119 -0.730 1.00 90.81 71 ARG A O 1
ATOM 588 N N . TYR A 1 72 ? 3.035 -4.597 0.953 1.00 89.31 72 TYR A N 1
ATOM 589 C CA . TYR A 1 72 ? 3.888 -3.838 1.852 1.00 89.31 72 TYR A CA 1
ATOM 590 C C . TYR A 1 72 ? 4.939 -4.791 2.405 1.00 89.31 72 TYR A C 1
ATOM 592 O O . TYR A 1 72 ? 4.580 -5.863 2.894 1.00 89.31 72 TYR A O 1
ATOM 600 N N . PHE A 1 73 ? 6.209 -4.424 2.262 1.00 84.38 73 PHE A N 1
ATOM 601 C CA . PHE A 1 73 ? 7.356 -5.233 2.690 1.00 84.38 73 PHE A CA 1
ATOM 602 C C . PHE A 1 73 ? 8.121 -4.594 3.856 1.00 84.38 73 PHE A C 1
ATOM 604 O O . PHE A 1 73 ? 9.123 -5.147 4.302 1.00 84.38 73 PHE A O 1
ATOM 611 N N . GLY A 1 74 ? 7.660 -3.435 4.336 1.00 78.00 74 GLY A N 1
ATOM 612 C CA . GLY A 1 74 ? 8.193 -2.791 5.526 1.00 78.00 74 GLY A CA 1
ATOM 613 C C . GLY A 1 74 ? 7.739 -3.461 6.819 1.00 78.00 74 GLY A C 1
ATOM 614 O O . GLY A 1 74 ? 6.806 -4.266 6.851 1.00 78.00 74 GLY A O 1
ATOM 615 N N . ASP A 1 75 ? 8.409 -3.096 7.906 1.00 75.94 75 ASP A N 1
ATOM 616 C CA . ASP A 1 75 ? 8.006 -3.468 9.256 1.00 75.94 75 ASP A CA 1
ATOM 617 C C . ASP A 1 75 ? 7.093 -2.370 9.816 1.00 75.94 75 ASP A C 1
ATOM 619 O O . ASP A 1 75 ? 7.536 -1.256 10.105 1.00 75.94 75 ASP A O 1
ATOM 623 N N . VAL A 1 76 ? 5.805 -2.693 9.978 1.00 64.31 76 VAL A N 1
ATOM 624 C CA . VAL A 1 76 ? 4.793 -1.755 10.491 1.00 64.31 76 VAL A CA 1
ATOM 625 C C . VAL A 1 76 ? 5.152 -1.242 11.890 1.00 64.31 76 VAL A C 1
ATOM 627 O O . VAL A 1 76 ? 4.824 -0.105 12.234 1.00 64.31 76 VAL A O 1
ATOM 630 N N . ASP A 1 77 ? 5.820 -2.056 12.709 1.00 62.44 77 ASP A N 1
ATOM 631 C CA . ASP A 1 77 ? 6.211 -1.673 14.063 1.00 62.44 77 ASP A CA 1
ATOM 632 C C . ASP A 1 77 ? 7.451 -0.762 14.062 1.00 62.44 77 ASP A C 1
ATOM 634 O O . ASP A 1 77 ? 7.527 0.144 14.893 1.00 62.44 77 ASP A O 1
ATOM 638 N N . ARG A 1 78 ? 8.355 -0.890 13.078 1.00 64.12 78 ARG A N 1
ATOM 639 C CA . ARG A 1 78 ? 9.440 0.089 12.845 1.00 64.12 78 ARG A CA 1
ATOM 640 C C . ARG A 1 78 ? 8.950 1.388 12.213 1.00 64.12 78 ARG A C 1
ATOM 642 O O . ARG A 1 78 ? 9.393 2.455 12.626 1.00 64.12 78 ARG A O 1
ATOM 649 N N . ALA A 1 79 ? 8.005 1.326 11.276 1.00 58.56 79 ALA A N 1
ATOM 650 C CA . ALA A 1 79 ? 7.457 2.508 10.605 1.00 58.56 79 ALA A CA 1
ATOM 651 C C . ALA A 1 79 ? 6.755 3.479 11.580 1.00 58.56 79 ALA A C 1
ATOM 653 O O . ALA A 1 79 ? 6.655 4.673 11.316 1.00 58.56 79 ALA A O 1
ATOM 654 N N . ARG A 1 80 ? 6.302 2.985 12.742 1.00 57.38 80 ARG A N 1
ATOM 655 C CA . ARG A 1 80 ? 5.775 3.805 13.850 1.00 57.38 80 ARG A CA 1
ATOM 656 C C . ARG A 1 80 ? 6.846 4.627 14.564 1.00 57.38 80 ARG A C 1
ATOM 658 O O . ARG A 1 80 ? 6.536 5.702 15.051 1.00 57.38 80 ARG A O 1
ATOM 665 N N . LEU A 1 81 ? 8.065 4.101 14.668 1.00 52.09 81 LEU A N 1
ATOM 666 C CA . LEU A 1 81 ? 9.184 4.739 15.371 1.00 52.09 81 LEU A CA 1
ATOM 667 C C . LEU A 1 81 ? 9.908 5.762 14.485 1.00 52.09 81 LEU A C 1
ATOM 669 O O . LEU A 1 81 ? 10.545 6.679 14.993 1.00 52.09 81 LEU A O 1
ATOM 673 N N . ALA A 1 82 ? 9.782 5.624 13.164 1.00 52.94 82 ALA A N 1
ATOM 674 C CA . ALA A 1 82 ? 10.385 6.515 12.180 1.00 52.94 82 ALA A CA 1
ATOM 675 C C . ALA A 1 82 ? 9.670 7.877 12.036 1.00 52.94 82 ALA A C 1
ATOM 677 O O . ALA A 1 82 ? 10.132 8.715 11.269 1.00 52.94 82 ALA A O 1
ATOM 678 N N . SER A 1 83 ? 8.577 8.142 12.769 1.00 50.69 83 SER A N 1
ATOM 679 C CA . SER A 1 83 ? 7.918 9.459 12.738 1.00 50.69 83 SER A CA 1
ATOM 680 C C . SER A 1 83 ? 8.761 10.584 13.352 1.00 50.69 83 SER A C 1
ATOM 682 O O . SER A 1 83 ? 8.491 11.748 13.064 1.00 50.69 83 SER A O 1
ATOM 684 N N . ASP A 1 84 ? 9.776 10.237 14.155 1.00 49.03 84 ASP A N 1
ATOM 685 C CA . ASP A 1 84 ? 10.559 11.184 14.963 1.00 49.03 84 ASP A CA 1
ATOM 686 C C . ASP A 1 84 ? 12.052 11.242 14.583 1.00 49.03 84 ASP A C 1
ATOM 688 O O . ASP A 1 84 ? 12.793 12.061 15.125 1.00 49.03 84 ASP A O 1
ATOM 692 N N . ALA A 1 85 ? 12.514 10.404 13.651 1.00 45.09 85 ALA A N 1
ATOM 693 C CA . ALA A 1 85 ? 13.910 10.372 13.224 1.00 45.09 85 ALA A CA 1
ATOM 694 C C . ALA A 1 85 ? 14.004 10.605 11.714 1.00 45.09 85 ALA A C 1
ATOM 696 O O . ALA A 1 85 ? 13.531 9.790 10.924 1.00 45.09 85 ALA A O 1
ATOM 697 N N . GLU A 1 86 ? 14.638 11.713 11.319 1.00 55.31 86 GLU A N 1
ATOM 698 C CA . GLU A 1 86 ? 15.113 11.934 9.952 1.00 55.31 86 GLU A CA 1
ATOM 699 C C . GLU A 1 86 ? 15.997 10.750 9.540 1.00 55.31 86 GLU A C 1
ATOM 701 O O . GLU A 1 86 ? 17.157 10.667 9.940 1.00 55.31 86 GLU A O 1
ATOM 706 N N . LEU A 1 87 ? 15.461 9.800 8.775 1.00 49.19 87 LEU A N 1
ATOM 707 C CA . LEU A 1 87 ? 16.242 8.666 8.299 1.00 49.19 87 LEU A CA 1
ATOM 708 C C . LEU A 1 87 ? 16.166 8.572 6.784 1.00 49.19 87 LEU A C 1
ATOM 710 O O . LEU A 1 87 ? 15.226 8.055 6.181 1.00 49.19 87 LEU A O 1
ATOM 714 N N . SER A 1 88 ? 17.239 9.084 6.189 1.00 51.66 88 SER A N 1
ATOM 715 C CA . SER A 1 88 ? 17.761 8.606 4.924 1.00 51.66 88 SER A CA 1
ATOM 716 C C . SER A 1 88 ? 17.971 7.087 4.986 1.00 51.66 88 SER A C 1
ATOM 718 O O . SER A 1 88 ? 18.523 6.595 5.966 1.00 51.66 88 SER A O 1
ATOM 720 N N . GLU A 1 89 ? 17.613 6.405 3.892 1.00 51.03 89 GLU A N 1
ATOM 721 C CA . GLU A 1 89 ? 18.127 5.095 3.435 1.00 51.03 89 GLU A CA 1
ATOM 722 C C . GLU A 1 89 ? 17.202 3.848 3.408 1.00 51.03 89 GLU A C 1
ATOM 724 O O . GLU A 1 89 ? 17.648 2.802 2.953 1.00 51.03 89 GLU A O 1
ATOM 729 N N . GLU A 1 90 ? 15.892 3.918 3.686 1.00 52.03 90 GLU A N 1
ATOM 730 C CA . GLU A 1 90 ? 14.986 2.753 3.473 1.00 52.03 90 GLU A CA 1
ATOM 731 C C . GLU A 1 90 ? 13.779 3.049 2.562 1.00 52.03 90 GLU A C 1
ATOM 733 O O . GLU A 1 90 ? 12.615 2.916 2.930 1.00 52.03 90 GLU A O 1
ATOM 738 N N . THR A 1 91 ? 14.050 3.403 1.303 1.00 57.72 91 THR A N 1
ATOM 739 C CA . THR A 1 91 ? 13.025 3.794 0.314 1.00 57.72 91 THR A CA 1
ATOM 740 C C . THR A 1 91 ? 11.988 2.693 0.019 1.00 57.72 91 THR A C 1
ATOM 742 O O . THR A 1 91 ? 10.850 3.002 -0.318 1.00 57.72 91 THR A O 1
ATOM 745 N N . MET A 1 92 ? 12.334 1.405 0.170 1.00 57.16 92 MET A N 1
ATOM 746 C CA . MET A 1 92 ? 11.382 0.300 -0.053 1.00 57.16 92 MET A CA 1
ATOM 747 C C . MET A 1 92 ? 10.519 -0.038 1.169 1.00 57.16 92 MET A C 1
ATOM 749 O O . MET A 1 92 ? 9.389 -0.489 0.986 1.00 57.16 92 MET A O 1
ATOM 753 N N . LEU A 1 93 ? 11.010 0.172 2.397 1.00 66.75 93 LEU A N 1
ATOM 754 C CA . LEU A 1 93 ? 10.228 -0.136 3.605 1.00 66.75 93 LEU A CA 1
ATOM 755 C C . LEU A 1 93 ? 9.150 0.918 3.883 1.00 66.75 93 LEU A C 1
ATOM 757 O O . LEU A 1 93 ? 8.199 0.642 4.612 1.00 66.75 93 LEU A O 1
ATOM 761 N N . ASP A 1 94 ? 9.266 2.086 3.254 1.00 77.75 94 ASP A N 1
ATOM 762 C CA . ASP A 1 94 ? 8.267 3.154 3.287 1.00 77.75 94 ASP A CA 1
ATOM 763 C C . ASP A 1 94 ? 7.273 3.089 2.113 1.00 77.75 94 ASP A C 1
ATOM 765 O O . ASP A 1 94 ? 6.427 3.963 1.962 1.00 77.75 94 ASP A O 1
ATOM 769 N N . THR A 1 95 ? 7.352 2.064 1.257 1.00 86.19 95 THR A N 1
ATOM 770 C CA . THR A 1 95 ? 6.524 1.970 0.045 1.00 86.19 95 THR A CA 1
ATOM 771 C C . THR A 1 95 ? 5.419 0.922 0.188 1.00 86.19 95 THR A C 1
ATOM 773 O O . THR A 1 95 ? 5.676 -0.261 0.420 1.00 86.19 95 THR A O 1
ATOM 776 N N . VAL A 1 96 ? 4.170 1.341 -0.018 1.00 89.69 96 VAL A N 1
ATOM 777 C CA . VAL A 1 96 ? 2.974 0.491 -0.082 1.00 89.69 96 VAL A CA 1
ATOM 778 C C . VAL A 1 96 ? 2.522 0.385 -1.533 1.0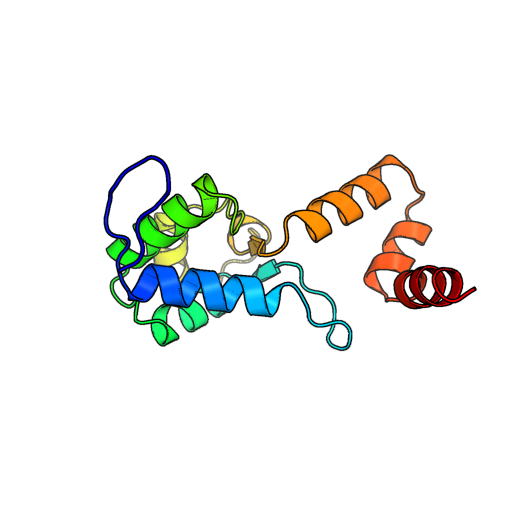0 89.69 96 VAL A C 1
ATOM 780 O O . VAL A 1 96 ? 1.940 1.318 -2.073 1.00 89.69 96 VAL A O 1
ATOM 783 N N . PHE A 1 97 ? 2.741 -0.754 -2.182 1.00 89.38 97 PHE A N 1
ATOM 784 C CA . PHE A 1 97 ? 2.261 -0.984 -3.543 1.00 89.38 97 PHE A CA 1
ATOM 785 C C . PHE A 1 97 ? 0.765 -1.290 -3.535 1.00 89.38 97 PHE A C 1
ATOM 787 O O . PHE A 1 97 ? 0.326 -2.238 -2.890 1.00 89.38 97 PHE A O 1
ATOM 794 N N . ILE A 1 98 ? -0.016 -0.519 -4.278 1.00 89.50 98 ILE A N 1
ATOM 795 C CA . ILE A 1 98 ? -1.476 -0.660 -4.372 1.00 89.50 98 ILE A CA 1
ATOM 796 C C . ILE A 1 98 ? -1.923 -1.275 -5.699 1.00 89.50 98 ILE A C 1
ATOM 798 O O . ILE A 1 98 ? -3.082 -1.647 -5.831 1.00 89.50 98 ILE A O 1
ATOM 802 N N . SER A 1 99 ? -1.004 -1.420 -6.662 1.00 86.19 99 SER A N 1
ATOM 803 C CA . SER A 1 99 ? -1.267 -2.092 -7.932 1.00 86.19 99 SER A CA 1
ATOM 804 C C . SER A 1 99 ? -0.282 -3.224 -8.184 1.00 86.19 99 SER A C 1
ATOM 806 O O . SER A 1 99 ? 0.893 -3.017 -8.499 1.00 86.19 99 SER A O 1
ATOM 808 N N . VAL A 1 100 ? -0.779 -4.457 -8.097 1.00 80.62 100 VAL A N 1
ATOM 809 C CA . VAL A 1 100 ? 0.020 -5.647 -8.421 1.00 80.62 100 VAL A CA 1
ATOM 810 C C . VAL A 1 100 ? 0.337 -5.689 -9.915 1.00 80.62 100 VAL A C 1
ATOM 812 O O . VAL A 1 100 ? 1.435 -6.092 -10.299 1.00 80.62 100 VAL A O 1
ATOM 815 N N . THR A 1 101 ? -0.591 -5.246 -10.768 1.00 81.06 101 THR A N 1
ATOM 816 C CA . THR A 1 101 ? -0.372 -5.195 -12.219 1.00 81.06 101 THR A CA 1
ATOM 817 C C . THR A 1 101 ? 0.756 -4.241 -12.581 1.00 81.06 101 THR A C 1
ATOM 819 O O . THR A 1 101 ? 1.604 -4.604 -13.392 1.00 81.06 101 THR A O 1
ATOM 822 N N . TRP A 1 102 ? 0.840 -3.086 -11.912 1.00 81.44 102 TRP A N 1
ATOM 823 C CA . TRP A 1 102 ? 1.940 -2.143 -12.109 1.00 81.44 102 TRP A CA 1
ATOM 824 C C . TRP A 1 102 ? 3.298 -2.765 -11.762 1.00 81.44 102 TRP A C 1
ATOM 826 O O . TRP A 1 102 ? 4.220 -2.695 -12.572 1.00 81.44 102 TRP A O 1
ATOM 836 N N . ILE A 1 103 ? 3.416 -3.450 -10.613 1.00 81.06 103 ILE A N 1
ATOM 837 C CA . ILE A 1 103 ? 4.666 -4.134 -10.223 1.00 81.06 103 ILE A CA 1
ATOM 838 C C . ILE A 1 103 ? 5.069 -5.150 -11.294 1.00 81.06 103 ILE A C 1
ATOM 840 O O . ILE A 1 103 ? 6.225 -5.216 -11.708 1.00 81.06 103 ILE A O 1
ATOM 844 N N . VAL A 1 104 ? 4.105 -5.947 -11.756 1.00 82.12 104 VAL A N 1
ATOM 845 C CA . VAL A 1 104 ? 4.337 -6.966 -12.780 1.00 82.12 104 VAL A CA 1
ATOM 846 C C . VAL A 1 104 ? 4.807 -6.334 -14.091 1.00 82.12 104 VAL A C 1
ATOM 848 O O . VAL A 1 104 ? 5.714 -6.872 -14.725 1.00 82.12 104 VAL A O 1
ATOM 851 N N . ASP A 1 105 ? 4.232 -5.209 -14.504 1.00 79.25 105 ASP A N 1
ATOM 852 C CA . ASP A 1 105 ? 4.610 -4.536 -15.746 1.00 79.25 105 ASP A CA 1
ATOM 853 C C . ASP A 1 105 ? 5.988 -3.871 -15.651 1.00 79.25 105 ASP A C 1
ATOM 855 O O . ASP A 1 105 ? 6.786 -4.020 -16.577 1.00 79.25 105 ASP A O 1
ATOM 859 N N . VAL A 1 106 ? 6.336 -3.281 -14.502 1.00 79.06 106 VAL A N 1
ATOM 860 C CA . VAL A 1 106 ? 7.703 -2.807 -14.219 1.00 79.06 106 VAL A CA 1
ATOM 861 C C . VAL A 1 106 ? 8.706 -3.961 -14.290 1.00 79.06 106 VAL A C 1
ATOM 863 O O . VAL A 1 106 ? 9.731 -3.850 -14.964 1.00 79.06 106 VAL A O 1
ATOM 866 N N . MET A 1 107 ? 8.405 -5.103 -13.661 1.00 82.00 107 MET A N 1
ATOM 867 C CA . MET A 1 107 ? 9.291 -6.274 -13.670 1.00 82.00 107 MET A CA 1
ATOM 868 C C . MET A 1 107 ? 9.430 -6.890 -15.066 1.00 82.00 107 MET A C 1
ATOM 870 O O . MET A 1 107 ? 10.529 -7.281 -15.458 1.00 82.00 107 MET A O 1
ATOM 874 N N . LYS A 1 108 ? 8.350 -6.950 -15.857 1.00 79.31 108 LYS A N 1
ATOM 875 C CA . LYS A 1 108 ? 8.428 -7.340 -17.276 1.00 79.31 108 LYS A CA 1
ATOM 876 C C . LYS A 1 108 ? 9.317 -6.374 -18.052 1.00 79.31 108 LYS A C 1
ATOM 878 O O . LYS A 1 108 ? 10.138 -6.845 -18.830 1.00 79.31 108 LYS A O 1
ATOM 883 N N . GLY A 1 109 ? 9.160 -5.068 -17.825 1.00 76.00 109 GLY A N 1
ATOM 884 C CA . GLY A 1 109 ? 10.011 -4.013 -18.372 1.00 76.00 109 GLY A CA 1
ATOM 885 C C . GLY A 1 109 ? 11.486 -4.300 -18.113 1.00 76.00 109 GLY A C 1
ATOM 886 O O . GLY A 1 109 ? 12.270 -4.410 -19.048 1.00 76.00 109 GLY A O 1
ATOM 887 N N . LEU A 1 110 ? 11.830 -4.527 -16.846 1.00 79.94 110 LEU A N 1
ATOM 888 C CA . LEU A 1 110 ? 13.198 -4.785 -16.403 1.00 79.94 110 LEU A CA 1
ATOM 889 C C . LEU A 1 110 ? 13.795 -6.076 -16.979 1.00 79.94 110 LEU A C 1
ATOM 891 O O . LEU A 1 110 ? 14.960 -6.095 -17.361 1.00 79.94 110 LEU A O 1
ATOM 895 N N . ILE A 1 111 ? 13.020 -7.163 -17.015 1.00 83.50 111 ILE A N 1
ATOM 896 C CA . ILE A 1 111 ? 13.514 -8.479 -17.450 1.00 83.50 111 ILE A CA 1
ATOM 897 C C . ILE A 1 111 ? 13.614 -8.565 -18.978 1.00 83.50 111 ILE A C 1
ATOM 899 O O . ILE A 1 111 ? 14.505 -9.232 -19.499 1.00 83.50 111 ILE A O 1
ATOM 903 N N . ARG A 1 112 ? 12.664 -7.964 -19.703 1.00 81.44 112 ARG A N 1
ATOM 904 C CA . ARG A 1 112 ? 12.484 -8.187 -21.148 1.00 81.44 112 ARG A CA 1
ATOM 905 C C . ARG A 1 112 ? 13.028 -7.062 -22.020 1.00 81.44 112 ARG A C 1
ATOM 907 O O . ARG A 1 112 ? 13.143 -7.271 -23.225 1.00 81.44 112 ARG A O 1
ATOM 914 N N . HIS A 1 113 ? 13.321 -5.897 -21.449 1.00 78.38 113 HIS A N 1
ATOM 915 C CA . HIS A 1 113 ? 13.705 -4.714 -22.210 1.00 78.38 113 HIS A CA 1
ATOM 916 C C . HIS A 1 113 ? 14.990 -4.076 -21.681 1.00 78.38 113 HIS A C 1
ATOM 918 O O . HIS A 1 113 ? 15.432 -4.325 -20.562 1.00 78.38 113 HIS A O 1
ATOM 924 N N . ASP A 1 114 ? 15.613 -3.251 -22.520 1.00 77.38 114 ASP A N 1
ATOM 925 C CA . ASP A 1 114 ? 16.778 -2.466 -22.142 1.00 77.38 114 ASP A CA 1
ATOM 926 C C . ASP A 1 114 ? 16.389 -1.291 -21.226 1.00 77.38 114 ASP A C 1
ATOM 928 O O . ASP A 1 114 ? 15.230 -0.877 -21.138 1.00 77.38 114 ASP A O 1
ATOM 932 N N . ARG A 1 115 ? 17.388 -0.710 -20.557 1.00 78.12 115 ARG A N 1
ATOM 933 C CA . ARG A 1 115 ? 17.205 0.399 -19.610 1.00 78.12 115 ARG A CA 1
ATOM 934 C C . ARG A 1 115 ? 16.418 1.581 -20.192 1.00 78.12 115 ARG A C 1
ATOM 936 O O . ARG A 1 115 ? 15.678 2.213 -19.442 1.00 78.12 115 ARG A O 1
ATOM 943 N N . ASN A 1 116 ? 16.566 1.905 -21.478 1.00 77.94 116 ASN A N 1
ATOM 944 C CA . ASN A 1 116 ? 15.888 3.069 -22.055 1.00 77.94 116 ASN A CA 1
ATOM 945 C C . ASN A 1 116 ? 14.384 2.822 -22.192 1.00 77.94 116 ASN A C 1
ATOM 947 O O . ASN A 1 116 ? 13.597 3.686 -21.827 1.00 77.94 116 ASN A O 1
ATOM 951 N N . SER A 1 117 ? 13.986 1.609 -22.584 1.00 71.50 117 SER A N 1
ATOM 952 C CA . SER A 1 117 ? 12.577 1.197 -22.625 1.00 71.50 11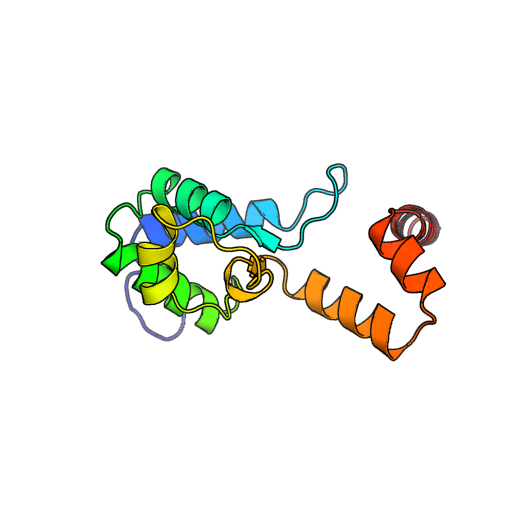7 SER A CA 1
ATOM 953 C C . SER A 1 117 ? 11.888 1.305 -21.253 1.00 71.50 117 SER A C 1
ATOM 955 O O . SER A 1 117 ? 10.711 1.653 -21.159 1.00 71.50 117 SER A O 1
ATOM 957 N N . LEU A 1 118 ? 12.625 1.036 -20.170 1.00 71.25 118 LEU A N 1
ATOM 958 C CA . LEU A 1 118 ? 12.145 1.192 -18.794 1.00 71.25 118 LEU A CA 1
ATOM 959 C C . LEU A 1 118 ? 11.973 2.674 -18.412 1.00 71.25 118 LEU A C 1
ATOM 961 O O . LEU A 1 118 ? 10.979 3.043 -17.791 1.00 71.25 118 LEU A O 1
ATOM 965 N N . LEU A 1 119 ? 12.921 3.534 -18.800 1.00 77.38 119 LEU A N 1
ATOM 966 C CA . LEU A 1 119 ? 12.815 4.982 -18.589 1.00 77.38 119 LEU A CA 1
ATOM 967 C C . LEU A 1 119 ? 11.635 5.572 -19.368 1.00 77.38 119 LEU A C 1
ATOM 969 O O . LEU A 1 119 ? 10.903 6.393 -18.825 1.00 77.38 119 LEU A O 1
ATOM 973 N N . ASP A 1 120 ? 11.398 5.112 -20.595 1.00 74.06 120 ASP A N 1
ATOM 974 C CA . ASP A 1 120 ? 10.250 5.529 -21.401 1.00 74.06 120 ASP A CA 1
ATOM 975 C C . ASP A 1 120 ? 8.914 5.129 -20.748 1.00 74.06 120 ASP A C 1
ATOM 977 O O . ASP A 1 120 ? 7.946 5.887 -20.814 1.00 74.06 120 ASP A O 1
ATOM 981 N N . PHE A 1 121 ? 8.845 3.964 -20.090 1.00 71.25 121 PHE A N 1
ATOM 982 C CA . PHE A 1 121 ? 7.672 3.550 -19.312 1.00 71.25 121 PHE A CA 1
ATOM 983 C C . PHE A 1 121 ? 7.413 4.502 -18.136 1.00 71.25 121 PHE A C 1
ATOM 985 O O . PHE A 1 121 ? 6.295 4.990 -17.982 1.00 71.25 121 PHE A O 1
ATOM 992 N N . PHE A 1 122 ? 8.442 4.824 -17.345 1.00 71.25 122 PHE A N 1
ATOM 993 C CA . PHE A 1 122 ? 8.308 5.741 -16.204 1.00 71.25 122 PHE A CA 1
ATOM 994 C C . PHE A 1 122 ? 8.026 7.190 -16.611 1.00 71.25 122 PHE A C 1
ATOM 996 O O . PHE A 1 122 ? 7.343 7.909 -15.886 1.00 71.25 122 PHE A O 1
ATOM 1003 N N . ASN A 1 123 ? 8.515 7.612 -17.775 1.00 73.75 123 ASN A N 1
ATOM 1004 C CA . ASN A 1 123 ? 8.277 8.945 -18.322 1.00 73.75 123 ASN A CA 1
ATOM 1005 C C . ASN A 1 123 ? 6.934 9.059 -19.072 1.00 73.75 123 ASN A C 1
ATOM 1007 O O . ASN A 1 123 ? 6.657 10.107 -19.648 1.00 73.75 123 ASN A O 1
ATOM 1011 N N . GLY A 1 124 ? 6.115 7.998 -19.105 1.00 64.44 124 GLY A N 1
ATOM 1012 C CA . GLY A 1 124 ? 4.813 7.980 -19.786 1.00 64.44 124 GLY A CA 1
ATOM 1013 C C . GLY A 1 124 ? 4.883 7.859 -21.315 1.00 64.44 124 GLY A C 1
ATOM 1014 O O . GLY A 1 124 ? 3.853 7.727 -21.968 1.00 64.44 124 GLY A O 1
ATOM 1015 N N . VAL A 1 125 ? 6.081 7.805 -21.901 1.00 56.25 125 VAL A N 1
ATOM 1016 C CA . VAL A 1 125 ? 6.302 7.769 -23.359 1.00 56.25 125 VAL A CA 1
ATOM 1017 C C . VAL A 1 125 ? 5.771 6.471 -23.991 1.00 56.25 125 VAL A C 1
ATOM 1019 O O . VAL A 1 125 ? 5.335 6.461 -25.145 1.00 56.25 125 VAL A O 1
ATOM 1022 N N . VAL A 1 126 ? 5.773 5.357 -23.247 1.00 52.16 126 VAL A N 1
ATOM 1023 C CA . VAL A 1 126 ? 5.259 4.056 -23.728 1.00 52.16 126 VAL A CA 1
ATOM 1024 C C . VAL A 1 126 ? 3.743 3.923 -23.556 1.00 52.16 126 VAL A C 1
ATOM 1026 O O . VAL A 1 126 ? 3.103 3.248 -24.367 1.00 52.16 126 VAL A O 1
ATOM 1029 N N . PHE A 1 127 ? 3.151 4.563 -22.541 1.00 48.44 127 PHE A N 1
ATOM 1030 C CA . PHE A 1 127 ? 1.720 4.419 -22.242 1.00 48.44 127 PHE A CA 1
ATOM 1031 C C . PHE A 1 127 ? 0.854 4.991 -23.376 1.00 48.44 127 PHE A C 1
ATOM 1033 O O . PHE A 1 127 ? -0.064 4.314 -23.847 1.00 48.44 127 PHE A O 1
ATOM 1040 N N . ASP A 1 128 ? 1.247 6.144 -23.927 1.00 47.69 128 ASP A N 1
ATOM 1041 C CA . ASP A 1 128 ? 0.603 6.751 -25.101 1.00 47.69 128 ASP A CA 1
ATOM 1042 C C . ASP A 1 128 ? 0.707 5.866 -26.355 1.00 47.69 128 ASP A C 1
ATOM 1044 O O . ASP A 1 128 ? -0.260 5.704 -27.105 1.00 47.69 128 ASP A O 1
ATOM 1048 N N . LYS A 1 129 ? 1.855 5.210 -26.572 1.00 46.91 129 LYS A N 1
ATOM 1049 C CA . LYS A 1 129 ? 2.065 4.298 -27.713 1.00 46.91 129 LYS A CA 1
ATOM 1050 C C . LYS A 1 129 ? 1.280 2.988 -27.597 1.00 46.91 129 LYS A C 1
ATOM 1052 O O . LYS A 1 129 ? 0.798 2.480 -28.611 1.00 46.91 129 LYS A O 1
ATOM 1057 N N . LEU A 1 130 ? 1.152 2.421 -26.395 1.00 43.38 130 LEU A N 1
ATOM 1058 C CA . LEU A 1 130 ? 0.404 1.177 -26.162 1.00 43.38 130 LEU A CA 1
ATOM 1059 C C . LEU A 1 130 ? -1.113 1.390 -26.223 1.00 43.38 130 LEU A C 1
ATOM 1061 O O . LEU A 1 130 ? -1.822 0.512 -26.717 1.00 43.38 130 LEU A O 1
ATOM 1065 N N . MET A 1 131 ? -1.609 2.547 -25.778 1.00 42.56 131 MET A N 1
ATOM 1066 C CA . MET A 1 131 ? -3.035 2.886 -25.850 1.00 42.56 131 MET A CA 1
ATOM 1067 C C . MET A 1 131 ? -3.454 3.364 -27.248 1.00 42.56 131 MET A C 1
ATOM 1069 O O . MET A 1 131 ? -4.545 3.018 -27.695 1.00 42.56 131 MET A O 1
ATOM 1073 N N . SER A 1 132 ? -2.576 4.040 -28.001 1.00 44.25 132 SER A N 1
ATOM 1074 C CA . SER A 1 132 ? -2.845 4.414 -29.402 1.00 44.25 132 SER A CA 1
ATOM 1075 C C . SER A 1 132 ? -2.966 3.195 -30.337 1.00 44.25 132 SER A C 1
ATOM 1077 O O . SER A 1 132 ? -3.763 3.208 -31.271 1.00 44.25 132 SER A O 1
ATOM 1079 N N . ASN A 1 133 ? -2.258 2.096 -30.047 1.00 39.94 133 ASN A N 1
ATOM 1080 C CA . ASN A 1 133 ? -2.326 0.855 -30.833 1.00 39.94 133 ASN A CA 1
ATOM 1081 C C . ASN A 1 133 ? -3.464 -0.106 -30.436 1.00 39.94 133 ASN A C 1
ATOM 1083 O O . ASN A 1 133 ? -3.656 -1.109 -31.118 1.00 39.94 133 ASN A O 1
ATOM 1087 N N . ARG A 1 134 ? -4.221 0.164 -29.362 1.00 42.72 134 ARG A N 1
ATOM 1088 C CA . ARG A 1 134 ? -5.439 -0.603 -29.018 1.00 42.72 134 ARG A CA 1
ATOM 1089 C C . ARG A 1 134 ? -6.716 -0.029 -29.635 1.00 42.72 134 ARG A C 1
ATOM 1091 O O . ARG A 1 134 ? -7.762 -0.662 -29.537 1.00 42.72 134 ARG A O 1
ATOM 1098 N N . VAL A 1 135 ? -6.627 1.138 -30.273 1.00 43.03 135 VAL A N 1
ATOM 1099 C CA . VAL A 1 135 ? -7.720 1.765 -31.028 1.00 43.03 135 VAL A CA 1
ATOM 1100 C C . VAL A 1 135 ? -7.403 1.689 -32.522 1.00 43.03 135 VAL A C 1
ATOM 1102 O O . VAL A 1 135 ? -7.230 2.708 -33.186 1.00 43.03 135 VAL A O 1
ATOM 1105 N N . LYS A 1 136 ? -7.276 0.468 -33.046 1.00 35.69 136 LYS A N 1
ATOM 1106 C CA . LYS A 1 136 ? -7.439 0.142 -34.468 1.00 35.69 136 LYS A CA 1
ATOM 1107 C C . LYS A 1 136 ? -8.041 -1.246 -34.605 1.00 35.69 136 LYS A C 1
ATOM 1109 O O . LYS A 1 136 ? -7.581 -2.145 -33.869 1.00 35.69 136 LYS A O 1
#